Protein AF-A0A0C1UMY4-F1 (afdb_monomer_lite)

Foldseek 3Di:
DPPPDPQDPPDPVCCVVPPDDDDDDDDDDPVVVVVVVVVVVVVVVPDDDDDDDDPDDDPVVVVVVVVVVVVVDDDPPDD

Secondary structure (DSSP, 8-state):
--PPPSS-SS-HHHHHHS-------PPPPHHHHHHHHHHHHHHHHH-------------HHHHHHHHHHHTTS--TT--

Sequence (79 aa):
MAEKYEHPYPSPELESQHPFVTYEHVRLTEEEMANRGRDFLQEMESRRSVRMFSSDPVPQELIEFAVKTASTAPSGAHK

pLDDT: mean 90.73, std 12.26, range [42.78, 98.69]

Radius of gyration: 21.45 Å; chains: 1; boundi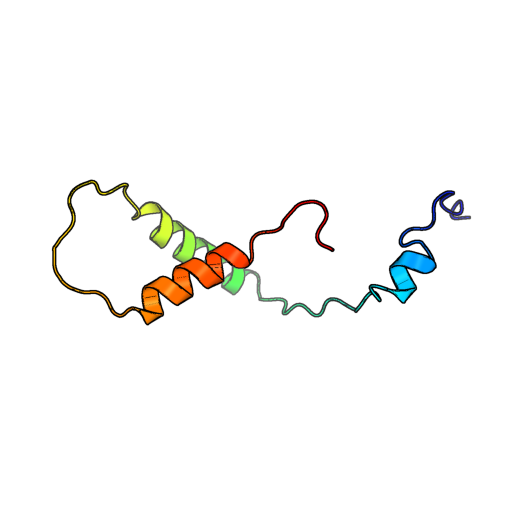ng box: 40×27×62 Å

Structure (mmCIF, N/CA/C/O backbone):
data_AF-A0A0C1UMY4-F1
#
_entry.id   AF-A0A0C1UMY4-F1
#
loop_
_atom_site.group_PDB
_atom_site.id
_atom_site.type_symbol
_atom_site.label_atom_id
_atom_site.label_alt_id
_atom_site.label_comp_id
_atom_site.label_asym_id
_atom_site.label_entity_id
_atom_site.label_seq_id
_atom_site.pdbx_PDB_ins_code
_atom_site.Cartn_x
_atom_site.Cartn_y
_atom_site.Cartn_z
_atom_site.occupancy
_atom_site.B_iso_or_equiv
_atom_site.auth_seq_id
_atom_site.auth_comp_id
_atom_site.auth_asym_id
_atom_site.auth_atom_id
_atom_site.pdbx_PDB_model_num
ATOM 1 N N . MET A 1 1 ? 20.617 10.588 -35.319 1.00 42.78 1 MET A N 1
ATOM 2 C CA . MET A 1 1 ? 21.388 9.366 -35.018 1.00 42.78 1 MET A CA 1
ATOM 3 C C . MET A 1 1 ? 21.481 9.295 -33.507 1.00 42.78 1 MET A C 1
ATOM 5 O O . MET A 1 1 ? 22.111 10.168 -32.936 1.00 42.78 1 MET A O 1
ATOM 9 N N . ALA A 1 2 ? 20.745 8.389 -32.862 1.00 48.69 2 ALA A N 1
ATOM 10 C CA . ALA A 1 2 ? 20.863 8.208 -31.418 1.00 48.69 2 ALA A CA 1
ATOM 11 C C . ALA A 1 2 ? 22.208 7.523 -31.154 1.00 48.69 2 ALA A C 1
ATOM 13 O O . ALA A 1 2 ? 22.439 6.422 -31.659 1.00 48.69 2 ALA A O 1
ATOM 14 N N . GLU A 1 3 ? 23.116 8.209 -30.465 1.00 62.00 3 GLU A N 1
ATOM 15 C CA . GLU A 1 3 ? 24.381 7.630 -30.020 1.00 62.00 3 GLU A CA 1
ATOM 16 C C . GLU A 1 3 ? 24.067 6.386 -29.186 1.00 62.00 3 GLU A C 1
ATOM 18 O O . GLU A 1 3 ? 23.279 6.431 -28.240 1.00 62.00 3 GLU A O 1
ATOM 23 N N . LYS A 1 4 ? 24.608 5.237 -29.605 1.00 68.06 4 LYS A N 1
ATOM 24 C CA . LYS A 1 4 ? 24.443 3.981 -28.876 1.00 68.06 4 LYS A CA 1
ATOM 25 C C . LYS A 1 4 ? 25.088 4.159 -27.509 1.00 68.06 4 LYS A C 1
ATOM 27 O O . LYS A 1 4 ? 26.289 4.389 -27.428 1.00 68.06 4 LYS A O 1
ATOM 32 N N . TYR A 1 5 ? 24.275 4.059 -26.466 1.00 75.31 5 TYR A N 1
ATOM 33 C CA . TYR A 1 5 ? 24.721 4.064 -25.081 1.00 75.31 5 TYR A CA 1
ATOM 34 C C . TYR A 1 5 ? 25.838 3.024 -24.895 1.00 75.31 5 TYR A C 1
ATOM 36 O O . TYR A 1 5 ? 25.655 1.855 -25.231 1.00 75.31 5 TYR A O 1
ATOM 44 N N . GLU A 1 6 ? 26.999 3.462 -24.405 1.00 78.81 6 GLU A N 1
ATOM 45 C CA . GLU A 1 6 ? 28.227 2.652 -24.309 1.00 78.81 6 GLU A CA 1
ATOM 46 C C . GLU A 1 6 ? 28.102 1.491 -23.303 1.00 78.81 6 GLU A C 1
ATOM 48 O O . GLU A 1 6 ? 28.868 0.528 -23.337 1.00 78.81 6 GLU A O 1
ATOM 53 N N . HIS A 1 7 ? 27.083 1.538 -22.443 1.00 76.69 7 HIS A N 1
ATOM 54 C CA . HIS A 1 7 ? 26.832 0.551 -21.400 1.00 76.69 7 HIS A CA 1
ATOM 55 C C . HIS A 1 7 ? 25.397 0.023 -21.473 1.00 76.69 7 HIS A C 1
ATOM 57 O O . HIS A 1 7 ? 24.604 0.349 -20.599 1.00 76.69 7 HIS A O 1
ATOM 63 N N . PRO A 1 8 ? 25.017 -0.755 -22.504 1.00 72.31 8 PRO A N 1
ATOM 64 C CA . PRO A 1 8 ? 23.646 -1.241 -22.646 1.00 72.31 8 PRO A CA 1
ATOM 65 C C . PRO A 1 8 ? 23.155 -1.863 -21.333 1.00 72.31 8 PRO A C 1
ATOM 67 O O . PRO A 1 8 ? 23.803 -2.747 -20.772 1.00 72.31 8 PRO A O 1
ATOM 70 N N . TYR A 1 9 ? 22.042 -1.333 -20.824 1.00 73.62 9 TYR A N 1
ATOM 71 C CA . TYR A 1 9 ? 21.392 -1.813 -19.615 1.00 73.62 9 TYR A CA 1
ATOM 72 C C . TYR A 1 9 ? 19.997 -2.334 -19.974 1.00 73.62 9 TYR A C 1
ATOM 74 O O . TYR A 1 9 ? 19.257 -1.611 -20.652 1.00 73.62 9 TYR A O 1
ATOM 82 N N . PRO A 1 10 ? 19.617 -3.533 -19.504 1.00 79.25 10 PRO A N 1
ATOM 83 C CA . PRO A 1 10 ? 20.430 -4.492 -18.732 1.00 79.25 10 PRO A CA 1
ATOM 84 C C . PRO A 1 10 ? 21.593 -5.097 -19.543 1.00 79.25 10 PRO A C 1
ATOM 86 O O . PRO A 1 10 ? 21.572 -5.071 -20.771 1.00 79.25 10 PRO A O 1
ATOM 89 N N . SER A 1 11 ? 22.609 -5.656 -18.868 1.00 82.56 11 SER A N 1
ATOM 90 C CA . SER A 1 11 ? 23.597 -6.491 -19.570 1.00 82.56 11 SER A CA 1
ATOM 91 C C . SER A 1 11 ? 22.925 -7.780 -20.071 1.00 82.56 11 SER A C 1
ATOM 93 O O . SER A 1 11 ? 21.961 -8.226 -19.442 1.00 82.56 11 SER A O 1
ATOM 95 N N . PRO A 1 12 ? 23.423 -8.423 -21.144 1.00 83.12 12 PRO A N 1
ATOM 96 C CA . PRO A 1 12 ? 22.850 -9.678 -21.641 1.00 83.12 12 PRO A CA 1
ATOM 97 C C . PRO A 1 12 ? 22.765 -10.779 -20.570 1.00 83.12 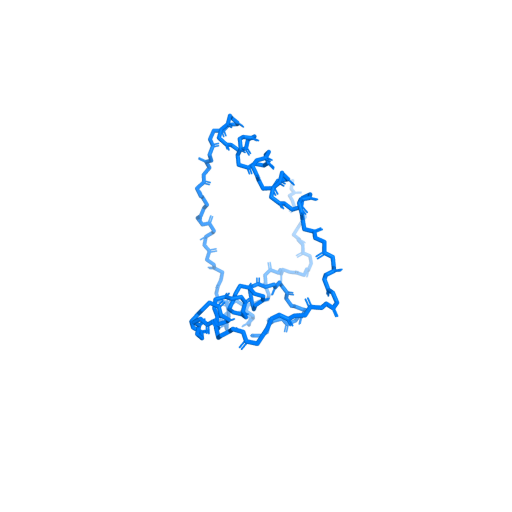12 PRO A C 1
ATOM 99 O O . PRO A 1 12 ? 21.802 -11.543 -20.524 1.00 83.12 12 PRO A O 1
ATOM 102 N N . GLU A 1 13 ? 23.746 -10.846 -19.665 1.00 84.44 13 GLU A N 1
ATOM 103 C CA . GLU A 1 13 ? 23.744 -11.795 -18.549 1.00 84.44 13 GLU A CA 1
ATOM 104 C C . GLU A 1 13 ? 22.628 -11.480 -17.546 1.00 84.44 13 GLU A C 1
ATOM 106 O O . GLU A 1 13 ? 21.934 -12.397 -17.103 1.00 84.44 13 GLU A O 1
ATOM 111 N N . LEU A 1 14 ? 22.427 -10.198 -17.216 1.00 81.00 14 LEU A N 1
ATOM 112 C CA . LEU A 1 14 ? 21.375 -9.762 -16.298 1.00 81.00 14 LEU A CA 1
ATOM 113 C C . LEU A 1 14 ? 19.986 -9.995 -16.900 1.00 81.00 14 LEU A C 1
ATOM 115 O O . LEU A 1 14 ? 19.106 -10.489 -16.206 1.00 81.00 14 LEU A O 1
ATOM 119 N N . GLU A 1 15 ? 19.812 -9.711 -18.191 1.00 84.50 15 GLU A N 1
ATOM 120 C CA . GLU A 1 15 ? 18.565 -9.963 -18.918 1.00 84.50 15 GLU A CA 1
ATOM 121 C C . GLU A 1 15 ? 18.222 -11.459 -18.968 1.00 84.50 15 GLU A C 1
ATOM 123 O O . GLU A 1 15 ? 17.060 -11.832 -18.824 1.00 84.50 15 GLU A O 1
ATOM 128 N N . SER A 1 16 ? 19.226 -12.334 -19.100 1.00 86.75 16 SER A N 1
ATOM 129 C CA . SER A 1 16 ? 19.007 -13.787 -19.081 1.00 86.75 16 SER A CA 1
ATOM 130 C C . SER A 1 16 ? 18.566 -14.327 -17.712 1.00 86.75 16 SER A C 1
ATOM 132 O O . SER A 1 16 ? 17.799 -15.287 -17.654 1.00 86.75 16 SER A O 1
ATOM 134 N N . GLN A 1 17 ? 19.041 -13.725 -16.615 1.00 87.62 17 GLN A N 1
ATOM 135 C CA . GLN A 1 17 ? 18.720 -14.143 -15.242 1.00 87.62 17 GLN A CA 1
ATOM 136 C C . GLN A 1 17 ? 17.432 -13.490 -14.726 1.00 87.62 17 GLN A C 1
ATOM 138 O O . GLN A 1 17 ? 16.662 -14.120 -14.003 1.00 87.62 17 GLN A O 1
ATOM 143 N N . HIS A 1 18 ? 17.192 -12.241 -15.124 1.00 85.31 18 HIS A N 1
ATOM 144 C CA . HIS A 1 18 ? 16.061 -11.413 -14.722 1.00 85.31 18 HIS A CA 1
ATOM 145 C C . HIS A 1 18 ? 15.458 -10.748 -15.972 1.00 85.31 18 HIS A C 1
ATOM 147 O O . HIS A 1 18 ? 15.753 -9.584 -16.264 1.00 85.31 18 HIS A O 1
ATOM 153 N N . PRO A 1 19 ? 14.636 -11.483 -16.744 1.00 87.25 19 PRO A N 1
ATOM 154 C CA . PRO A 1 19 ? 14.060 -10.960 -17.974 1.00 87.25 19 PRO A CA 1
ATOM 155 C C . PRO A 1 19 ? 13.113 -9.797 -17.681 1.00 87.25 19 PRO A C 1
ATOM 157 O O . PRO A 1 19 ? 12.305 -9.840 -16.750 1.00 87.25 19 PRO A O 1
ATOM 160 N N . PHE A 1 20 ? 13.200 -8.756 -18.504 1.00 86.62 20 PHE A N 1
ATOM 161 C CA . PHE A 1 20 ? 12.313 -7.605 -18.409 1.00 86.62 20 PHE A CA 1
ATOM 162 C C . PHE A 1 20 ? 10.918 -7.990 -18.898 1.00 86.62 20 PHE A C 1
ATOM 164 O O . PHE A 1 20 ? 10.754 -8.700 -19.890 1.00 86.62 20 PHE A O 1
ATOM 171 N N . VAL A 1 21 ? 9.903 -7.48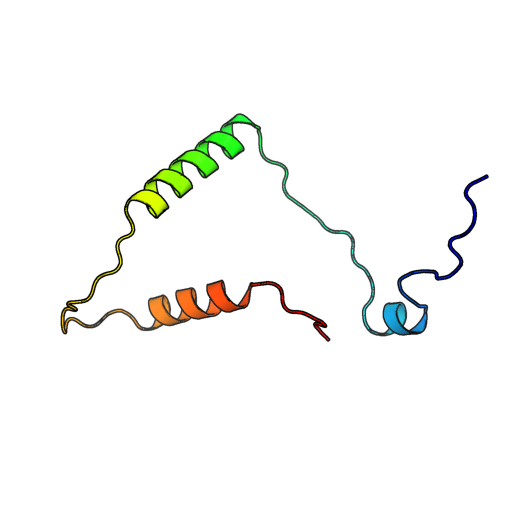3 -18.206 1.00 90.38 21 VAL A N 1
ATOM 172 C CA . VAL A 1 21 ? 8.495 -7.655 -18.569 1.00 90.38 21 VAL A CA 1
ATOM 173 C C . VAL A 1 21 ? 7.847 -6.291 -18.756 1.00 90.38 21 VAL A C 1
ATOM 175 O O . VAL A 1 21 ? 8.206 -5.327 -18.076 1.00 90.38 21 VAL A O 1
ATOM 178 N N . THR A 1 22 ? 6.890 -6.197 -19.680 1.00 94.19 22 THR A N 1
ATOM 179 C CA . THR A 1 22 ? 6.096 -4.976 -19.851 1.00 94.19 22 THR A CA 1
ATOM 180 C C . THR A 1 22 ? 5.326 -4.687 -18.570 1.00 94.19 22 THR A C 1
ATOM 182 O O . THR A 1 22 ? 4.651 -5.559 -18.023 1.00 94.19 22 THR A O 1
ATOM 185 N N . TYR A 1 23 ? 5.429 -3.451 -18.090 1.00 94.25 23 TYR A N 1
ATOM 186 C CA . TYR A 1 23 ? 4.670 -3.006 -16.934 1.00 94.25 23 TYR A CA 1
ATOM 187 C C . TYR A 1 23 ? 3.255 -2.595 -17.347 1.00 94.25 23 TYR A C 1
ATOM 189 O O . TYR A 1 23 ? 3.049 -1.548 -17.963 1.00 94.25 23 TYR A O 1
ATOM 197 N N . GLU A 1 24 ? 2.282 -3.420 -16.972 1.00 94.31 24 GLU A N 1
ATOM 198 C CA . GLU A 1 24 ? 0.861 -3.144 -17.167 1.00 94.31 24 GLU A CA 1
ATOM 199 C C . GLU A 1 24 ? 0.314 -2.362 -15.969 1.00 94.31 24 GLU A C 1
ATOM 201 O O . GLU A 1 24 ? 0.264 -2.870 -14.846 1.00 94.31 24 GLU A O 1
ATOM 206 N N . HIS A 1 25 ? -0.110 -1.119 -16.201 1.00 93.88 25 HIS A N 1
ATOM 207 C CA . HIS A 1 25 ? -0.713 -0.276 -15.170 1.00 93.88 25 HIS A CA 1
ATOM 208 C C . HIS A 1 25 ? -2.126 0.144 -15.561 1.00 93.88 25 HIS A C 1
ATOM 210 O O . HIS A 1 25 ? -2.410 0.472 -16.713 1.00 93.88 25 HIS A O 1
ATOM 216 N N . VAL A 1 26 ? -3.016 0.183 -14.571 1.00 95.56 26 VAL A N 1
ATOM 217 C CA . VAL A 1 26 ? -4.370 0.708 -14.750 1.00 95.56 26 VAL A CA 1
ATOM 218 C C . VAL A 1 26 ? -4.323 2.222 -14.599 1.00 95.56 26 VAL A C 1
ATOM 220 O O . VAL A 1 26 ? -4.001 2.739 -13.528 1.00 95.56 26 VAL A O 1
ATOM 223 N N . ARG A 1 27 ? -4.661 2.943 -15.670 1.00 95.69 27 ARG A N 1
ATOM 224 C CA . ARG A 1 27 ? -4.791 4.399 -15.630 1.00 95.69 27 ARG A CA 1
ATOM 225 C C . ARG A 1 27 ? -6.202 4.791 -15.201 1.00 95.69 27 ARG A C 1
ATOM 227 O O . ARG A 1 27 ? -7.173 4.405 -15.841 1.00 95.69 27 ARG A O 1
ATOM 234 N N . LEU A 1 28 ? -6.287 5.560 -14.122 1.00 96.94 28 LEU A N 1
ATOM 235 C CA . LEU A 1 28 ? -7.540 6.093 -13.585 1.00 96.94 28 LEU A CA 1
ATOM 236 C C . LEU A 1 28 ? -7.856 7.466 -14.190 1.00 96.94 28 LEU A C 1
ATOM 238 O O . LEU A 1 28 ? -6.975 8.122 -14.757 1.00 96.94 28 LEU A O 1
ATOM 242 N N . THR A 1 29 ? -9.106 7.909 -14.048 1.00 98.38 29 THR A N 1
ATOM 243 C CA . THR A 1 29 ? -9.479 9.291 -14.376 1.00 98.38 29 THR A CA 1
ATOM 244 C C . THR A 1 29 ? -8.868 10.270 -13.372 1.00 98.38 29 THR A C 1
ATOM 246 O O . THR A 1 29 ? -8.623 9.924 -12.215 1.00 98.38 29 THR A O 1
ATOM 249 N N . GLU A 1 30 ? -8.633 11.515 -13.790 1.00 98.31 30 GLU A N 1
ATOM 250 C CA . GLU A 1 30 ? -8.067 12.543 -12.903 1.00 98.31 30 GLU A CA 1
ATOM 251 C C . GLU A 1 30 ? -8.943 12.787 -11.665 1.00 98.31 30 GLU A C 1
ATOM 253 O O . GLU A 1 30 ? -8.429 12.982 -10.564 1.00 98.31 30 GLU A O 1
ATOM 258 N N . GLU A 1 31 ? -10.265 12.714 -11.831 1.00 98.50 31 GLU A N 1
ATOM 259 C CA . GLU A 1 31 ? -11.228 12.845 -10.740 1.00 98.50 31 GLU A CA 1
ATOM 260 C C . GLU A 1 31 ? -11.069 11.723 -9.703 1.00 98.50 31 GLU A C 1
ATOM 262 O O . GLU A 1 31 ? -10.929 12.001 -8.509 1.00 98.50 31 GLU A O 1
ATOM 267 N N . GLU A 1 32 ? -11.020 10.461 -10.141 1.00 98.31 32 GLU A N 1
ATOM 268 C CA . GLU A 1 32 ? -10.818 9.313 -9.248 1.00 98.31 32 GLU A CA 1
ATOM 269 C C . GLU A 1 32 ? -9.460 9.367 -8.546 1.00 98.31 32 GLU A C 1
ATOM 271 O O . GLU A 1 32 ? -9.371 9.069 -7.352 1.00 98.31 32 GLU A O 1
ATOM 276 N N . MET A 1 33 ? -8.405 9.768 -9.263 1.00 98.25 33 MET A N 1
ATOM 277 C CA . MET A 1 33 ? -7.075 9.957 -8.679 1.00 98.25 33 MET A CA 1
ATOM 278 C C . MET A 1 33 ? -7.113 11.004 -7.562 1.00 98.25 33 MET A C 1
ATOM 280 O O . MET A 1 33 ? -6.588 10.767 -6.473 1.00 98.25 33 MET A O 1
ATOM 284 N N . ALA A 1 34 ? -7.768 12.141 -7.811 1.00 98.56 34 ALA A N 1
ATOM 285 C CA . ALA A 1 34 ? -7.882 13.222 -6.843 1.00 98.56 34 ALA A CA 1
ATOM 286 C C . ALA A 1 34 ? -8.727 12.827 -5.621 1.00 98.56 34 ALA A C 1
ATOM 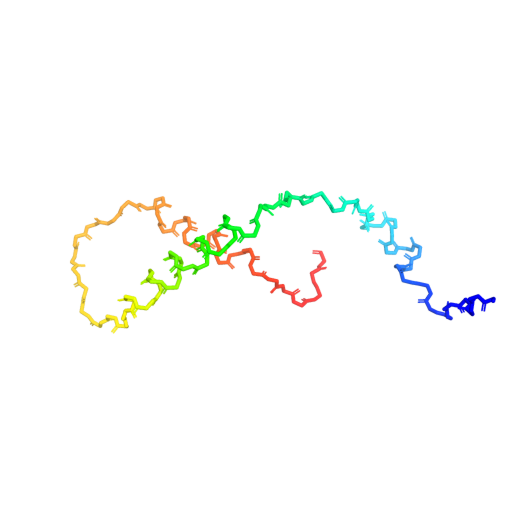288 O O . ALA A 1 34 ? -8.369 13.182 -4.498 1.00 98.56 34 ALA A O 1
ATOM 289 N N . ASN A 1 35 ? -9.817 12.080 -5.825 1.00 98.69 35 ASN A N 1
ATOM 290 C CA . ASN A 1 35 ? -10.656 11.572 -4.737 1.00 98.69 35 ASN A CA 1
ATOM 291 C C . ASN A 1 35 ? -9.867 10.624 -3.827 1.00 98.69 35 ASN A C 1
ATOM 293 O O . ASN A 1 35 ? -9.749 10.892 -2.634 1.00 98.69 35 ASN A O 1
ATOM 297 N N . ARG A 1 36 ? -9.210 9.603 -4.394 1.00 98.31 36 ARG A N 1
ATOM 298 C CA . ARG A 1 36 ? -8.387 8.660 -3.614 1.00 98.31 36 ARG A CA 1
ATOM 299 C C . ARG A 1 36 ? -7.269 9.356 -2.841 1.00 98.31 36 ARG A C 1
ATOM 301 O O . ARG A 1 36 ? -6.988 8.991 -1.703 1.00 98.31 36 ARG A O 1
ATOM 308 N N . GLY A 1 37 ? -6.637 10.360 -3.452 1.00 98.50 37 GLY A N 1
ATOM 309 C CA . GLY A 1 37 ? -5.601 11.154 -2.794 1.00 98.50 37 GLY A CA 1
ATOM 310 C C . GLY A 1 37 ? -6.125 11.931 -1.582 1.00 98.50 37 GLY A C 1
ATOM 311 O O . GLY A 1 37 ? -5.465 11.949 -0.545 1.00 98.50 37 GLY A O 1
ATOM 312 N N . ARG A 1 38 ? -7.315 12.540 -1.689 1.00 98.69 38 ARG A N 1
ATOM 313 C CA . ARG A 1 38 ? -7.959 13.254 -0.574 1.00 98.69 38 ARG A CA 1
ATOM 314 C C . ARG A 1 38 ? -8.349 12.316 0.563 1.00 98.69 38 ARG A C 1
ATOM 316 O O . ARG A 1 38 ? -8.044 12.628 1.710 1.00 98.69 38 ARG A O 1
ATOM 323 N N . ASP A 1 39 ? -8.955 11.178 0.241 1.00 98.69 39 ASP A N 1
ATOM 324 C CA . ASP A 1 39 ? -9.388 10.201 1.245 1.00 98.69 39 ASP A CA 1
ATOM 325 C C . ASP A 1 39 ? -8.188 9.664 2.036 1.00 98.69 39 ASP A C 1
ATOM 327 O O . ASP A 1 39 ? -8.193 9.656 3.267 1.00 98.69 39 ASP A O 1
ATOM 331 N N . PHE A 1 40 ? -7.111 9.307 1.329 1.00 98.56 40 PHE A N 1
ATOM 332 C CA . PHE A 1 40 ? -5.883 8.835 1.963 1.00 98.56 40 PHE A CA 1
ATOM 333 C C . PHE A 1 40 ? -5.210 9.919 2.815 1.00 98.56 40 PHE A C 1
ATOM 335 O O . PHE A 1 40 ? -4.727 9.635 3.911 1.00 98.56 40 PHE A O 1
ATOM 342 N N . LEU A 1 41 ? -5.189 11.173 2.345 1.00 98.62 41 LEU A N 1
ATOM 343 C CA . LEU A 1 41 ? -4.662 12.288 3.132 1.00 98.62 41 LEU A CA 1
ATOM 344 C C . LEU A 1 41 ? -5.439 12.445 4.444 1.00 98.62 41 LEU A C 1
ATOM 346 O O . LEU A 1 41 ? -4.822 12.488 5.507 1.00 98.62 41 LEU A O 1
ATOM 350 N N . GLN A 1 42 ? -6.770 12.467 4.373 1.00 98.44 42 GLN A N 1
ATOM 351 C CA . GLN A 1 42 ? -7.632 12.599 5.546 1.00 98.44 42 GLN A CA 1
ATOM 352 C C . GLN A 1 42 ? -7.424 11.446 6.542 1.00 98.44 42 GLN A C 1
ATOM 354 O O . GLN A 1 42 ? -7.353 11.675 7.754 1.00 98.44 42 GLN A O 1
ATOM 359 N N . GLU A 1 43 ? -7.288 10.211 6.052 1.00 98.44 43 GLU A N 1
ATOM 360 C CA . GLU A 1 43 ? -6.979 9.050 6.892 1.00 98.44 43 GLU A CA 1
ATOM 361 C C . GLU A 1 43 ? -5.634 9.230 7.615 1.00 98.44 43 GLU A C 1
ATOM 363 O O . GLU A 1 43 ? -5.553 9.093 8.840 1.00 98.44 43 GLU A O 1
ATOM 368 N N . MET A 1 44 ? -4.585 9.613 6.886 1.00 98.19 44 MET A N 1
ATOM 369 C CA . MET A 1 44 ? -3.236 9.752 7.440 1.00 98.19 44 MET A CA 1
ATOM 370 C C . MET A 1 44 ? -3.091 10.947 8.392 1.00 98.19 44 MET A C 1
ATOM 372 O O . MET A 1 44 ? -2.333 10.856 9.363 1.00 98.19 44 MET A O 1
ATOM 376 N N . GLU A 1 45 ? -3.831 12.038 8.172 1.00 98.31 45 GLU A N 1
ATOM 377 C CA . GLU A 1 45 ? -3.898 13.193 9.081 1.00 98.31 45 GLU A CA 1
ATOM 378 C C . GLU A 1 45 ? -4.478 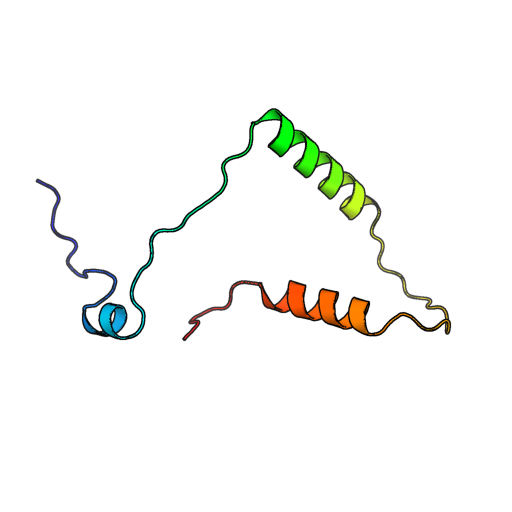12.825 10.453 1.00 98.31 45 GLU A C 1
ATOM 380 O O . GLU A 1 45 ? -4.068 13.377 11.478 1.00 98.31 45 GLU A O 1
ATOM 385 N N . SER A 1 46 ? -5.390 11.849 10.498 1.00 97.69 46 SER A N 1
ATOM 386 C CA . SER A 1 46 ? -5.985 11.375 11.752 1.00 97.69 46 SER A CA 1
ATOM 387 C C . SER A 1 46 ? -4.996 10.592 12.635 1.00 97.69 46 SER A C 1
ATOM 389 O O . SER A 1 46 ? -5.1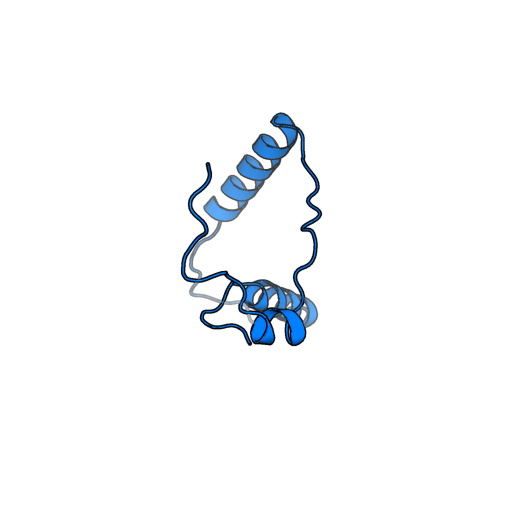79 10.488 13.854 1.00 97.69 46 SER A O 1
ATOM 391 N N . ARG A 1 47 ? -3.911 10.063 12.052 1.00 98.25 47 ARG A N 1
ATOM 392 C CA . ARG A 1 47 ? -2.953 9.188 12.737 1.00 98.25 47 ARG A CA 1
ATOM 393 C C . ARG A 1 47 ? -2.138 9.951 13.784 1.00 98.25 47 ARG A C 1
ATOM 395 O O . ARG A 1 47 ? -1.399 10.888 13.484 1.00 98.25 47 ARG A O 1
ATOM 402 N N . ARG A 1 48 ? -2.139 9.456 15.025 1.00 98.38 48 ARG A N 1
ATOM 403 C CA . ARG A 1 48 ? -1.297 9.961 16.125 1.00 98.38 48 ARG A CA 1
ATOM 404 C C . ARG A 1 48 ? -0.412 8.859 16.698 1.00 98.38 48 ARG A C 1
ATOM 406 O O . ARG A 1 48 ? -0.786 7.693 16.719 1.00 98.38 48 ARG A O 1
ATOM 413 N N . SER A 1 49 ? 0.768 9.227 17.197 1.00 98.31 49 SER A N 1
ATOM 414 C CA . SER A 1 49 ? 1.617 8.289 17.941 1.00 98.31 49 SER A CA 1
ATOM 415 C C . SER A 1 49 ? 1.032 8.045 19.335 1.00 98.31 49 SER A C 1
ATOM 417 O O . SER A 1 49 ? 1.167 8.889 20.225 1.00 98.31 49 SER A O 1
ATOM 419 N N . VAL A 1 50 ? 0.386 6.894 19.511 1.00 97.56 50 VAL A N 1
ATOM 420 C CA . VAL A 1 50 ? -0.193 6.429 20.780 1.00 97.56 50 VAL A CA 1
ATOM 421 C C . VAL A 1 50 ? 0.891 5.782 21.650 1.00 97.56 50 VAL A C 1
ATOM 423 O O . VAL A 1 50 ? 1.801 5.136 21.139 1.00 97.56 50 VAL A O 1
ATOM 426 N N . ARG A 1 51 ? 0.822 5.995 22.970 1.00 98.25 51 ARG A N 1
ATOM 427 C CA . ARG A 1 51 ? 1.775 5.447 23.961 1.00 98.25 51 ARG A CA 1
ATOM 428 C C . ARG A 1 51 ? 1.104 4.652 25.087 1.00 98.25 51 ARG A C 1
ATOM 430 O O . ARG A 1 51 ? 1.784 4.224 26.008 1.00 98.25 51 ARG A O 1
ATOM 437 N N . MET A 1 52 ? -0.214 4.489 25.019 1.00 98.31 52 MET A N 1
ATOM 438 C CA . MET A 1 52 ? -1.036 3.766 25.990 1.00 98.31 52 MET A CA 1
ATOM 439 C C . MET A 1 52 ? -1.900 2.782 25.204 1.00 98.31 52 MET A C 1
ATOM 441 O O . MET A 1 52 ? -2.643 3.212 24.325 1.00 98.31 52 MET A O 1
ATOM 445 N N . PHE A 1 53 ? -1.772 1.486 25.481 1.00 97.62 53 PHE A N 1
ATOM 446 C CA . PHE A 1 53 ? -2.398 0.419 24.694 1.00 97.62 53 PHE A CA 1
ATOM 447 C C . PHE A 1 53 ? -3.396 -0.371 25.548 1.00 97.62 53 PHE A C 1
ATOM 449 O O . PHE A 1 53 ? -3.144 -0.593 26.732 1.00 97.62 53 PHE A O 1
ATOM 456 N N . SER A 1 54 ? -4.515 -0.789 24.948 1.00 98.19 54 SER A N 1
ATOM 457 C CA . SER A 1 54 ? -5.440 -1.748 25.568 1.00 98.19 54 SER A CA 1
ATOM 458 C C . SER A 1 54 ? -4.828 -3.155 25.576 1.00 98.19 54 SER A C 1
ATOM 460 O O . SER A 1 54 ? -3.987 -3.469 24.735 1.00 98.19 54 SER A O 1
ATOM 462 N N . SER A 1 55 ? -5.266 -4.004 26.508 1.00 97.62 55 SER A N 1
ATOM 463 C CA . SER A 1 55 ? -4.955 -5.440 26.523 1.00 97.62 55 SER A CA 1
ATOM 464 C C . SER A 1 55 ? -5.891 -6.275 25.645 1.00 97.62 55 SER A C 1
ATOM 466 O O . SER A 1 55 ? -5.730 -7.493 25.581 1.00 97.62 55 SER A O 1
ATOM 468 N N . ASP A 1 56 ? -6.889 -5.651 25.018 1.00 98.25 56 ASP A N 1
ATOM 469 C CA . ASP A 1 56 ? -7.839 -6.357 24.161 1.00 98.25 56 ASP A CA 1
ATOM 470 C C . ASP A 1 56 ? -7.113 -7.019 22.979 1.00 98.25 56 ASP A C 1
ATOM 472 O O . ASP A 1 56 ? -6.265 -6.387 22.337 1.00 98.25 56 ASP A O 1
ATOM 476 N N . PRO A 1 57 ? -7.419 -8.290 22.669 1.00 97.44 57 PRO A N 1
ATOM 477 C CA . PRO A 1 57 ? -6.772 -8.981 21.568 1.00 97.44 57 PRO A CA 1
ATOM 478 C C . PRO A 1 57 ? -7.215 -8.398 20.223 1.00 97.44 57 PRO A C 1
ATOM 480 O O . PRO A 1 57 ? -8.372 -8.021 20.033 1.00 97.44 57 PRO A O 1
ATOM 483 N N . VAL A 1 58 ? -6.301 -8.410 19.254 1.00 97.56 58 VAL A N 1
ATOM 484 C CA . VAL A 1 58 ? -6.594 -8.111 17.847 1.00 97.56 58 VAL A CA 1
ATOM 485 C C . VAL A 1 58 ? -6.461 -9.383 17.006 1.00 97.56 58 VAL A C 1
ATOM 487 O O . VAL A 1 58 ? -5.634 -10.239 17.333 1.00 97.56 58 VAL A O 1
ATOM 490 N N . PRO A 1 59 ? -7.235 -9.542 15.918 1.00 98.50 59 PRO A N 1
ATOM 491 C CA . PRO A 1 59 ? -7.050 -10.665 15.005 1.00 98.50 59 PRO A CA 1
ATOM 492 C C . PRO A 1 59 ? -5.632 -10.679 14.415 1.00 98.50 59 PRO A C 1
ATOM 494 O O . PRO A 1 59 ? -5.182 -9.683 13.847 1.00 98.50 59 PRO A O 1
ATOM 497 N N . GLN A 1 60 ? -4.936 -11.815 14.520 1.00 98.00 60 GLN A N 1
ATOM 498 C CA . GLN A 1 60 ? -3.548 -11.968 14.059 1.00 98.00 60 GLN A CA 1
ATOM 499 C C . GLN A 1 60 ? -3.377 -11.632 12.571 1.00 98.00 60 GLN A C 1
ATOM 501 O O . GLN A 1 60 ? -2.392 -11.005 12.189 1.00 98.00 60 GLN A O 1
ATOM 506 N N . GLU A 1 61 ? -4.352 -11.992 11.739 1.00 98.56 61 GLU A N 1
ATOM 507 C CA . GLU A 1 61 ? -4.317 -11.747 10.295 1.00 98.56 61 GLU A CA 1
ATOM 508 C C . GLU A 1 61 ? -4.147 -10.254 9.952 1.00 98.56 61 GLU A C 1
ATOM 510 O O . GLU A 1 61 ? -3.443 -9.907 9.004 1.00 98.56 61 GLU A O 1
ATOM 515 N N . LEU A 1 62 ? -4.687 -9.345 10.776 1.00 98.31 62 LEU A N 1
ATOM 516 C CA . LEU A 1 62 ? -4.512 -7.901 10.576 1.00 98.31 62 LEU A CA 1
ATOM 517 C C . LEU A 1 62 ? -3.057 -7.458 10.793 1.00 98.31 62 LEU A C 1
ATOM 519 O O . LEU A 1 62 ? -2.564 -6.577 10.087 1.00 98.31 62 LEU A O 1
ATOM 523 N N . ILE A 1 63 ? -2.347 -8.091 11.733 1.00 98.06 63 ILE A N 1
ATOM 524 C CA . ILE A 1 63 ? -0.912 -7.860 11.948 1.00 98.06 63 ILE A CA 1
ATOM 525 C C . ILE A 1 63 ? -0.129 -8.365 10.732 1.00 98.06 63 ILE A C 1
ATOM 527 O O . ILE A 1 63 ? 0.762 -7.677 10.232 1.00 98.06 63 ILE A O 1
ATOM 531 N N . GLU A 1 64 ? -0.486 -9.539 10.213 1.00 98.56 64 GLU A N 1
ATOM 532 C CA . GLU A 1 64 ? 0.153 -10.110 9.027 1.00 98.56 64 GLU A CA 1
ATOM 533 C C . GLU A 1 64 ? -0.046 -9.234 7.786 1.00 98.56 64 GLU A C 1
ATOM 535 O O . GLU A 1 64 ? 0.900 -9.050 7.020 1.00 98.56 64 GLU A O 1
ATOM 540 N N . PHE A 1 65 ? -1.229 -8.643 7.595 1.00 98.62 65 PHE A N 1
ATOM 541 C CA . PHE A 1 65 ? -1.465 -7.676 6.520 1.00 98.62 65 PHE A CA 1
ATOM 542 C C . PHE A 1 65 ? -0.595 -6.427 6.656 1.00 98.62 65 PHE A C 1
ATOM 544 O O . PHE A 1 65 ? -0.026 -5.980 5.657 1.00 98.62 65 PHE A O 1
ATOM 551 N N . ALA A 1 66 ? -0.427 -5.893 7.869 1.00 97.94 66 ALA A N 1
ATOM 552 C CA . ALA A 1 66 ? 0.452 -4.748 8.102 1.00 97.94 66 ALA A CA 1
ATOM 553 C C . ALA A 1 66 ? 1.915 -5.077 7.746 1.00 97.94 66 ALA A C 1
ATOM 555 O O . ALA A 1 66 ? 2.575 -4.305 7.047 1.00 97.94 66 ALA A O 1
ATOM 556 N N . VAL A 1 67 ? 2.403 -6.253 8.156 1.00 98.12 67 VAL A N 1
ATOM 557 C CA . VAL A 1 67 ? 3.766 -6.717 7.843 1.00 98.12 67 VAL A CA 1
ATOM 558 C C . VAL A 1 67 ? 3.943 -6.976 6.343 1.00 98.12 67 VAL A C 1
ATOM 560 O O . VAL A 1 67 ? 4.922 -6.514 5.757 1.00 98.12 67 VAL A O 1
ATOM 563 N N . LYS A 1 68 ? 2.993 -7.663 5.694 1.00 98.12 68 LYS A N 1
ATOM 564 C CA . LYS A 1 68 ? 3.028 -7.923 4.243 1.00 98.12 68 LYS A CA 1
ATOM 565 C C . LYS A 1 68 ? 3.019 -6.624 3.439 1.00 98.12 68 LYS A C 1
ATOM 567 O O . LYS A 1 68 ? 3.788 -6.509 2.493 1.00 98.12 68 LYS A O 1
ATOM 572 N N . THR A 1 69 ? 2.222 -5.637 3.852 1.00 98.12 69 THR A N 1
ATOM 573 C CA . THR A 1 69 ? 2.210 -4.296 3.245 1.00 98.12 69 THR A CA 1
ATOM 574 C C . THR A 1 69 ? 3.567 -3.608 3.393 1.00 98.12 69 THR A C 1
ATOM 576 O O . THR A 1 69 ? 4.099 -3.085 2.422 1.00 98.12 69 THR A O 1
ATOM 579 N N . ALA A 1 70 ? 4.189 -3.652 4.576 1.00 96.88 70 ALA A N 1
ATOM 580 C CA . ALA A 1 70 ? 5.525 -3.081 4.767 1.00 96.88 70 ALA A CA 1
ATOM 581 C C . ALA A 1 70 ? 6.590 -3.759 3.881 1.00 96.88 70 ALA A C 1
ATOM 583 O O . ALA A 1 70 ? 7.514 -3.100 3.405 1.00 96.88 70 ALA A O 1
ATOM 584 N N . SER A 1 71 ? 6.437 -5.060 3.613 1.00 96.38 71 SER A N 1
ATOM 585 C CA . SER A 1 71 ? 7.341 -5.827 2.751 1.00 96.38 71 SER A CA 1
ATOM 586 C C . SER A 1 71 ? 7.273 -5.446 1.266 1.00 96.38 71 SER A C 1
ATOM 588 O O . SER A 1 71 ? 8.126 -5.905 0.509 1.00 96.38 71 SER A O 1
ATOM 590 N N . THR A 1 72 ? 6.303 -4.635 0.824 1.00 95.62 72 THR A N 1
ATOM 591 C CA . THR A 1 72 ? 6.243 -4.149 -0.567 1.00 95.62 72 THR A CA 1
ATOM 592 C C . THR A 1 72 ? 7.095 -2.898 -0.799 1.00 95.62 72 THR A C 1
ATOM 594 O O . THR A 1 72 ? 7.102 -2.361 -1.907 1.00 95.62 72 THR A O 1
ATOM 597 N N . ALA A 1 73 ? 7.777 -2.386 0.231 1.00 95.62 73 ALA A N 1
ATOM 598 C CA . ALA A 1 73 ? 8.697 -1.266 0.087 1.00 95.62 73 ALA A CA 1
ATOM 599 C C . ALA A 1 73 ? 9.879 -1.637 -0.837 1.00 95.62 73 ALA A C 1
ATOM 601 O O . ALA A 1 73 ? 10.366 -2.769 -0.787 1.00 95.62 73 ALA A O 1
ATOM 602 N N . PRO A 1 74 ? 10.380 -0.702 -1.667 1.00 94.50 74 PRO A N 1
ATOM 603 C CA . PRO A 1 74 ? 11.557 -0.956 -2.491 1.00 94.50 74 PRO A CA 1
ATOM 604 C C . PRO A 1 74 ? 12.799 -1.181 -1.618 1.00 94.50 74 PRO A C 1
ATOM 606 O O . PRO A 1 74 ? 12.951 -0.567 -0.560 1.00 94.50 74 PRO A O 1
ATOM 609 N N . SER A 1 75 ? 13.722 -2.019 -2.089 1.00 92.38 75 SER A N 1
ATOM 610 C CA . SER A 1 75 ? 14.993 -2.305 -1.421 1.00 92.38 75 SER A CA 1
ATOM 611 C C . SER A 1 75 ? 16.166 -2.171 -2.395 1.00 92.38 75 SER A C 1
ATOM 613 O O . SER A 1 75 ? 16.054 -2.441 -3.593 1.00 92.38 75 SER A O 1
ATOM 615 N N . GLY A 1 76 ? 17.302 -1.682 -1.893 1.00 89.19 76 GLY A N 1
ATOM 616 C CA . GLY A 1 76 ? 18.508 -1.519 -2.702 1.00 89.19 76 GLY A CA 1
ATOM 617 C C . GLY A 1 76 ? 19.089 -2.872 -3.106 1.00 89.19 76 GLY A C 1
ATOM 618 O O . GLY A 1 76 ? 19.186 -3.770 -2.274 1.00 89.19 76 GLY A O 1
ATOM 619 N N . ALA A 1 77 ? 19.515 -2.988 -4.366 1.00 76.44 77 ALA A N 1
ATOM 620 C CA . ALA A 1 77 ? 20.132 -4.197 -4.917 1.00 76.44 77 ALA A CA 1
ATOM 621 C C . ALA A 1 77 ? 19.286 -5.470 -4.719 1.00 76.44 77 ALA A C 1
ATOM 623 O O . ALA A 1 77 ? 19.821 -6.522 -4.365 1.00 76.44 77 ALA A O 1
ATOM 624 N N . HIS A 1 78 ? 17.972 -5.365 -4.955 1.00 68.00 78 HIS A N 1
ATOM 625 C CA . HIS A 1 78 ? 17.090 -6.527 -5.015 1.00 68.00 78 HIS A CA 1
ATOM 626 C C . HIS A 1 78 ? 17.636 -7.520 -6.055 1.00 68.00 78 HIS A C 1
ATOM 628 O O . HIS A 1 78 ? 17.687 -7.213 -7.245 1.00 68.00 78 HIS A O 1
ATOM 634 N N . LYS A 1 79 ? 18.109 -8.672 -5.572 1.00 52.78 79 LYS A N 1
ATOM 635 C CA . LYS A 1 79 ? 18.366 -9.873 -6.374 1.00 52.78 79 LYS A CA 1
ATOM 636 C C . LYS A 1 79 ? 17.119 -10.741 -6.401 1.00 52.78 79 LYS A C 1
ATOM 638 O O . LYS A 1 79 ? 16.348 -10.643 -5.415 1.00 52.78 79 LYS A O 1
#